Protein AF-A0A7J4I3X7-F1 (afdb_monomer_lite)

Radius of gyration: 29.63 Å; chains: 1; bounding box: 44×23×113 Å

Foldseek 3Di:
DPCVVVVVLVPDDPVRNVVQVVCVVVVVVVVVVVVVVVVVVVVVVVAQAAPQPRDGADPPDPAKDKDWDDDPVDIDIGIHRHPVSVVVVVVVVVVVVVVVVVVVVVVVVVPDDDDPDDDDDDDD

pLDDT: mean 78.23, std 17.46, range [36.72, 96.69]

Sequence (124 aa):
MKKRFRDLIEYLEYDELIKVRMDLEKGGVQVARLIDSKIEQEIRKYNILCATCSQKLDLYSFNHFTLFFGPQDIQRRASFCALDCLEYFLKNLKELQQETNQQETSQQERGDVCTTTKPSQENL

Secondary structure (DSSP, 8-state):
---HHHHHHHTS-HHHHHHHHHHHHTTSHHHHHHHHHHHHHHHHHT--B-TTT-PBP-TTSTT-EEEEES-GGG-EEEEESSHHHHHHHHHHHHHHHHHHHHHHHHHHTTS-------------

Structure (mmCIF, N/CA/C/O backbone):
data_AF-A0A7J4I3X7-F1
#
_entry.id   AF-A0A7J4I3X7-F1
#
loop_
_atom_site.group_PDB
_atom_site.id
_atom_site.type_symbol
_atom_site.label_atom_id
_atom_site.label_alt_id
_atom_site.label_comp_id
_atom_site.label_asym_id
_atom_site.label_entity_id
_atom_site.label_seq_id
_atom_site.pdbx_PDB_ins_code
_atom_site.Cartn_x
_atom_site.Cartn_y
_atom_site.Cartn_z
_atom_site.occupancy
_atom_site.B_iso_or_equiv
_atom_site.auth_seq_id
_atom_site.auth_comp_id
_atom_site.auth_asym_id
_atom_site.auth_atom_id
_atom_site.pdbx_PDB_model_num
ATOM 1 N N . MET A 1 1 ? 24.572 -4.635 2.290 1.00 46.44 1 MET A N 1
ATOM 2 C CA . MET A 1 1 ? 23.505 -4.850 1.284 1.00 46.44 1 MET A CA 1
ATOM 3 C C . MET A 1 1 ? 23.597 -3.810 0.159 1.00 46.44 1 MET A C 1
ATOM 5 O O . MET A 1 1 ? 22.895 -2.816 0.213 1.00 46.44 1 MET A O 1
ATOM 9 N N . LYS A 1 2 ? 24.479 -3.986 -0.839 1.00 53.31 2 LYS A N 1
ATOM 10 C CA . LYS A 1 2 ? 24.596 -3.062 -1.998 1.00 53.31 2 LYS A CA 1
ATOM 11 C C . LYS A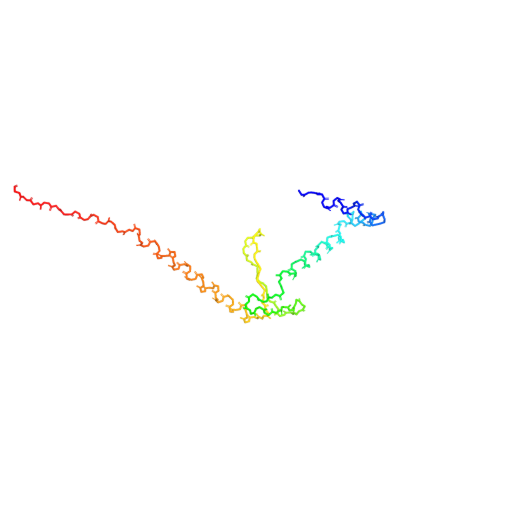 1 2 ? 24.697 -3.764 -3.368 1.00 53.31 2 LYS A C 1
ATOM 13 O O . LYS A 1 2 ? 24.888 -3.097 -4.373 1.00 53.31 2 LYS A O 1
ATOM 18 N N . LYS A 1 3 ? 24.579 -5.097 -3.424 1.00 58.06 3 LYS A N 1
ATOM 19 C CA . LYS A 1 3 ? 24.881 -5.871 -4.645 1.00 58.06 3 LYS A CA 1
ATOM 20 C C . LYS A 1 3 ? 23.712 -5.966 -5.639 1.00 58.06 3 LYS A C 1
ATOM 22 O O . LYS A 1 3 ? 23.926 -5.864 -6.834 1.00 58.06 3 LYS A O 1
ATOM 27 N N . ARG A 1 4 ? 22.466 -5.972 -5.155 1.00 76.12 4 ARG A N 1
ATOM 28 C CA . ARG A 1 4 ? 21.296 -6.348 -5.973 1.00 76.12 4 ARG A CA 1
ATOM 29 C C . ARG A 1 4 ? 20.990 -5.455 -7.179 1.00 76.12 4 ARG A C 1
ATOM 31 O O . ARG A 1 4 ? 20.491 -5.965 -8.169 1.00 76.12 4 ARG A O 1
ATOM 38 N N . PHE A 1 5 ? 21.254 -4.149 -7.109 1.00 81.50 5 PHE A N 1
ATOM 39 C CA . PHE A 1 5 ? 21.002 -3.264 -8.255 1.00 81.50 5 PHE A CA 1
ATOM 40 C C . PHE A 1 5 ? 22.079 -3.412 -9.332 1.00 81.50 5 PHE A C 1
ATOM 42 O O . PHE A 1 5 ? 21.770 -3.429 -10.515 1.00 81.50 5 PHE A O 1
ATOM 49 N N . ARG A 1 6 ? 23.338 -3.572 -8.910 1.00 85.56 6 ARG A N 1
ATOM 50 C CA . ARG A 1 6 ? 24.464 -3.797 -9.818 1.00 85.56 6 ARG A CA 1
ATOM 51 C C . ARG A 1 6 ? 24.292 -5.104 -10.577 1.00 85.56 6 ARG A C 1
ATOM 53 O O . ARG A 1 6 ? 24.417 -5.098 -11.793 1.00 85.56 6 ARG A O 1
ATOM 60 N N . ASP A 1 7 ? 23.916 -6.159 -9.857 1.00 87.88 7 ASP A N 1
ATOM 61 C CA . ASP A 1 7 ? 23.631 -7.464 -10.446 1.00 87.88 7 ASP A CA 1
ATOM 62 C C . ASP A 1 7 ? 22.541 -7.328 -11.528 1.00 87.88 7 ASP A C 1
ATOM 64 O O . ASP A 1 7 ? 22.679 -7.878 -12.606 1.00 87.88 7 ASP A O 1
ATOM 68 N N . LEU A 1 8 ? 21.495 -6.522 -11.297 1.00 85.00 8 LEU A N 1
ATOM 69 C CA . LEU A 1 8 ? 20.399 -6.319 -12.255 1.00 85.00 8 LEU A CA 1
ATOM 70 C C . LEU A 1 8 ? 20.847 -5.609 -13.543 1.00 85.00 8 LEU A C 1
ATOM 72 O O . LEU A 1 8 ? 20.416 -5.997 -14.622 1.00 85.00 8 LEU A O 1
ATOM 76 N N . ILE A 1 9 ? 21.741 -4.621 -13.438 1.00 88.94 9 ILE A N 1
ATOM 77 C CA . ILE A 1 9 ? 22.335 -3.942 -14.602 1.00 88.94 9 ILE A CA 1
ATOM 78 C C . ILE A 1 9 ? 23.219 -4.898 -15.416 1.00 88.94 9 ILE A C 1
ATOM 80 O O . ILE A 1 9 ? 23.265 -4.782 -16.636 1.00 88.94 9 ILE A O 1
ATOM 84 N N . GLU A 1 10 ? 23.891 -5.853 -14.765 1.00 89.62 10 GLU A N 1
ATOM 85 C CA . GLU A 1 10 ? 24.732 -6.856 -15.437 1.00 89.62 10 GLU A CA 1
ATOM 86 C C . GLU A 1 10 ? 23.917 -7.847 -16.296 1.00 89.62 10 GLU A C 1
ATOM 88 O O . GLU A 1 10 ? 24.480 -8.450 -17.206 1.00 89.62 10 GLU A O 1
ATOM 93 N N . TYR A 1 11 ? 22.605 -7.983 -16.058 1.00 90.50 11 TYR A N 1
ATOM 94 C CA . TYR A 1 11 ? 21.712 -8.851 -16.841 1.00 90.50 11 TYR A CA 1
ATOM 95 C C . TYR A 1 11 ? 20.947 -8.138 -17.968 1.00 90.50 11 TYR A C 1
ATOM 97 O O . TYR A 1 11 ? 20.232 -8.811 -18.705 1.00 90.50 11 TYR A O 1
ATOM 105 N N . LEU A 1 12 ? 21.055 -6.811 -18.097 1.00 91.69 12 LEU A N 1
ATOM 106 C CA . LEU A 1 12 ? 20.351 -6.062 -19.145 1.00 91.69 12 LEU A CA 1
ATOM 107 C C . LEU A 1 12 ? 21.067 -6.175 -20.493 1.00 91.69 12 LEU A C 1
ATOM 109 O O . LEU A 1 12 ? 22.298 -6.106 -20.568 1.00 91.69 12 LEU A O 1
ATOM 113 N N . GLU A 1 13 ? 20.293 -6.273 -21.570 1.00 93.75 13 GLU A N 1
ATOM 114 C CA . GLU A 1 13 ? 20.837 -6.232 -22.926 1.00 93.75 13 GLU A CA 1
ATOM 115 C C . GLU A 1 13 ? 21.294 -4.812 -23.309 1.00 93.75 13 GLU A C 1
ATOM 117 O O . GLU A 1 13 ? 20.933 -3.807 -22.690 1.00 93.75 13 GLU A O 1
ATOM 122 N N . TYR A 1 14 ? 22.135 -4.702 -24.342 1.00 90.75 14 TYR A N 1
ATOM 123 C CA . TYR A 1 14 ? 22.742 -3.424 -24.734 1.00 90.75 14 TYR A CA 1
ATOM 124 C C . TYR A 1 14 ? 21.703 -2.340 -25.063 1.00 90.75 14 TYR A C 1
ATOM 126 O O . TYR A 1 14 ? 21.868 -1.182 -24.678 1.00 90.75 14 TYR A O 1
ATOM 134 N N . ASP A 1 15 ? 20.623 -2.691 -25.758 1.00 92.50 15 ASP A N 1
ATOM 135 C CA . ASP A 1 15 ? 19.561 -1.746 -26.103 1.00 92.50 15 ASP A CA 1
ATOM 136 C C . ASP A 1 15 ? 18.762 -1.303 -24.864 1.00 92.50 15 ASP A C 1
ATOM 138 O O . ASP A 1 15 ? 18.383 -0.134 -24.758 1.00 92.50 15 ASP A O 1
ATOM 142 N N . GLU A 1 16 ? 18.550 -2.200 -23.900 1.00 90.56 16 GLU A N 1
ATOM 143 C CA . GLU A 1 16 ? 17.936 -1.893 -22.608 1.00 90.56 16 GLU A CA 1
ATOM 144 C C . GLU A 1 16 ? 18.813 -0.946 -21.786 1.00 90.56 16 GLU A C 1
ATOM 146 O O . GLU A 1 16 ? 18.317 0.048 -21.252 1.00 90.56 16 GLU A O 1
ATOM 151 N N . LEU A 1 17 ? 20.128 -1.178 -21.760 1.00 91.06 17 LEU A N 1
ATOM 152 C CA . LEU A 1 17 ? 21.094 -0.290 -21.110 1.00 91.06 17 LEU A CA 1
ATOM 153 C C . LEU A 1 17 ? 21.066 1.121 -21.711 1.00 91.06 17 LEU A C 1
ATOM 155 O O . LEU A 1 17 ? 21.091 2.109 -20.971 1.00 91.06 17 LEU A O 1
ATOM 159 N N . ILE A 1 18 ? 20.965 1.241 -23.040 1.00 93.75 18 ILE A N 1
ATOM 160 C CA . ILE A 1 18 ? 20.820 2.540 -23.713 1.00 93.75 18 ILE A CA 1
ATOM 161 C C . ILE A 1 18 ? 19.507 3.223 -23.315 1.00 93.75 18 ILE A C 1
ATOM 163 O O . ILE A 1 18 ? 19.521 4.412 -22.989 1.00 93.75 18 ILE A O 1
ATOM 167 N N . LYS A 1 19 ? 18.385 2.493 -23.284 1.00 91.44 19 LYS A N 1
ATOM 168 C CA . LYS A 1 19 ? 17.077 3.035 -22.872 1.00 91.44 19 LYS A CA 1
ATOM 169 C C . LYS A 1 19 ? 17.101 3.536 -21.427 1.00 91.44 19 LYS A C 1
ATOM 171 O O . LYS A 1 19 ? 16.639 4.645 -21.168 1.00 91.44 19 LYS A O 1
ATOM 176 N N . VAL A 1 20 ? 17.675 2.758 -20.507 1.00 90.88 20 VAL A N 1
ATOM 177 C CA . VAL A 1 20 ? 17.816 3.144 -19.095 1.00 90.88 20 VAL A CA 1
ATOM 178 C C . VAL A 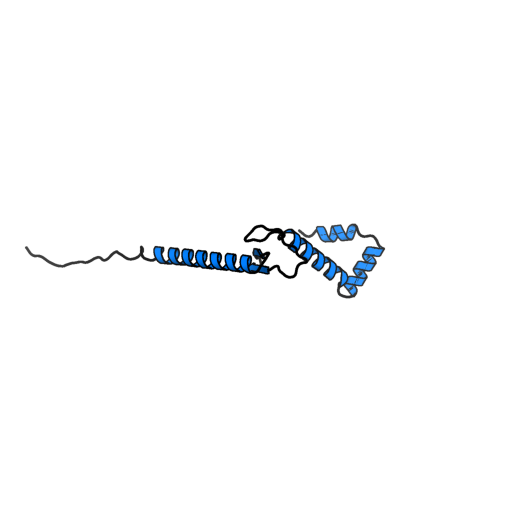1 20 ? 18.704 4.380 -18.962 1.00 90.88 20 VAL A C 1
ATOM 180 O O . VAL A 1 20 ? 18.330 5.319 -18.264 1.00 90.88 20 VAL A O 1
ATOM 183 N N . ARG A 1 21 ? 19.839 4.443 -19.674 1.00 91.62 21 ARG A N 1
ATOM 184 C CA . ARG A 1 21 ? 20.707 5.632 -19.675 1.00 91.62 21 ARG A CA 1
ATOM 185 C C . ARG A 1 21 ? 19.957 6.876 -20.153 1.00 91.62 21 ARG A C 1
ATOM 187 O O . ARG A 1 21 ? 20.006 7.905 -19.487 1.00 91.62 21 ARG A O 1
ATOM 194 N N . MET A 1 22 ? 19.237 6.770 -21.269 1.00 92.69 22 MET A N 1
ATOM 195 C CA . MET A 1 22 ? 18.449 7.876 -21.820 1.00 92.69 22 MET A CA 1
ATOM 196 C C . MET A 1 22 ? 17.324 8.329 -20.883 1.00 92.69 22 MET A C 1
ATOM 198 O O . MET A 1 22 ? 17.015 9.518 -20.843 1.00 92.69 22 MET A O 1
ATOM 202 N N . ASP A 1 23 ? 16.685 7.409 -20.156 1.00 92.38 23 ASP A N 1
ATOM 203 C CA . ASP A 1 23 ? 15.675 7.766 -19.157 1.00 92.38 23 ASP A CA 1
ATOM 204 C C . ASP A 1 23 ? 16.308 8.524 -17.988 1.00 92.38 23 ASP A C 1
ATOM 206 O O . ASP A 1 23 ? 15.825 9.593 -17.623 1.00 92.38 23 ASP A O 1
ATOM 210 N N . LEU A 1 24 ? 17.435 8.036 -17.460 1.00 91.94 24 LEU A N 1
ATOM 211 C CA . LEU A 1 24 ? 18.165 8.688 -16.369 1.00 91.94 24 LEU A CA 1
ATOM 212 C C . LEU A 1 24 ? 18.676 10.086 -16.755 1.00 91.94 24 LEU A C 1
ATOM 214 O O . LEU A 1 24 ? 18.545 11.013 -15.960 1.00 91.94 24 LEU A O 1
ATOM 218 N N . GLU A 1 25 ? 19.177 10.273 -17.981 1.00 91.62 25 GLU A N 1
ATOM 219 C CA . GLU A 1 25 ? 19.568 11.590 -18.518 1.00 91.62 25 GLU A CA 1
ATOM 220 C C . GLU A 1 25 ? 18.386 12.573 -18.586 1.00 91.62 25 GLU A C 1
ATOM 222 O O . GLU A 1 25 ? 18.563 13.780 -18.430 1.00 91.62 25 GLU A O 1
ATOM 227 N N . LYS A 1 26 ? 17.164 12.060 -18.772 1.00 91.38 26 LYS A N 1
ATOM 228 C CA . LYS A 1 26 ? 15.915 12.837 -18.780 1.00 91.38 26 LYS A CA 1
ATOM 229 C C . LYS A 1 26 ? 15.282 12.984 -17.390 1.00 91.38 26 LYS A C 1
ATOM 231 O O . LYS A 1 26 ? 14.146 13.444 -17.290 1.00 91.38 26 LYS A O 1
ATOM 236 N N . GLY A 1 27 ? 15.991 12.604 -16.326 1.00 89.12 27 GLY A N 1
ATOM 237 C CA . GLY A 1 27 ? 15.517 12.697 -14.942 1.00 89.12 27 GLY A CA 1
ATOM 238 C C . GLY A 1 27 ? 14.887 11.417 -14.384 1.00 89.12 27 GLY A C 1
ATOM 239 O O . GLY A 1 27 ? 14.294 11.460 -13.311 1.00 89.12 27 GLY A O 1
ATOM 240 N N . GLY A 1 28 ? 15.008 10.283 -15.078 1.00 89.94 28 GLY A N 1
ATOM 241 C CA . GLY A 1 28 ? 14.632 8.956 -14.576 1.00 89.94 28 GLY A CA 1
ATOM 242 C C . GLY A 1 28 ? 13.127 8.717 -14.463 1.00 89.94 28 GLY A C 1
ATOM 243 O O . GLY A 1 28 ? 12.690 7.983 -13.580 1.00 89.94 28 GLY A O 1
ATOM 244 N N . VAL A 1 29 ? 12.317 9.366 -15.303 1.00 90.94 29 VAL A N 1
ATOM 245 C CA . VAL A 1 29 ? 10.850 9.375 -15.169 1.00 90.94 29 VAL A CA 1
ATOM 246 C C . VAL A 1 29 ? 10.252 7.975 -15.309 1.00 90.94 29 VAL A C 1
ATOM 248 O O . VAL A 1 29 ? 9.333 7.627 -14.564 1.00 90.94 29 VAL A O 1
ATOM 251 N N . GLN A 1 30 ? 10.731 7.161 -16.252 1.00 87.69 30 GLN A N 1
ATOM 252 C CA . GLN A 1 30 ? 10.191 5.814 -16.436 1.00 87.69 30 GLN A CA 1
ATOM 253 C C . GLN A 1 30 ? 10.628 4.871 -15.321 1.00 87.69 30 GLN A C 1
ATOM 255 O O . GLN A 1 30 ? 9.801 4.119 -14.803 1.00 87.69 30 GLN A O 1
ATOM 260 N N . VAL A 1 31 ? 11.895 4.942 -14.908 1.00 87.94 31 VAL A N 1
ATOM 261 C CA . VAL A 1 31 ? 12.406 4.155 -13.779 1.00 87.94 31 VAL A CA 1
ATOM 262 C C . VAL A 1 31 ? 11.674 4.522 -12.487 1.00 87.94 31 VAL A C 1
ATOM 264 O O . VAL A 1 31 ? 11.250 3.624 -11.763 1.00 87.94 31 VAL A O 1
ATOM 267 N N . ALA A 1 32 ? 11.444 5.812 -12.226 1.00 87.12 32 ALA A N 1
ATOM 268 C CA . ALA A 1 32 ? 10.669 6.272 -11.075 1.00 87.12 32 ALA A CA 1
ATOM 269 C C . ALA A 1 32 ? 9.245 5.698 -11.092 1.00 87.12 32 ALA A C 1
ATOM 271 O O . ALA A 1 32 ? 8.837 5.052 -10.132 1.00 87.12 32 ALA A O 1
ATOM 272 N N . ARG A 1 33 ? 8.534 5.798 -12.224 1.00 90.19 33 ARG A N 1
ATOM 273 C CA . ARG A 1 33 ? 7.190 5.209 -12.374 1.00 90.19 33 ARG A CA 1
ATOM 274 C C . ARG A 1 33 ? 7.164 3.700 -12.138 1.00 90.19 33 ARG A C 1
ATOM 276 O O . ARG A 1 33 ? 6.211 3.196 -11.545 1.00 90.19 33 ARG A O 1
ATOM 283 N N . LEU A 1 34 ? 8.175 2.971 -12.614 1.00 87.56 34 LEU A N 1
ATOM 284 C CA . LEU A 1 34 ? 8.295 1.527 -12.394 1.00 87.56 34 LEU A CA 1
ATOM 285 C C . LEU A 1 34 ? 8.503 1.201 -10.912 1.00 87.56 34 LEU A C 1
ATOM 287 O O . LEU A 1 34 ? 7.872 0.277 -10.395 1.00 87.56 34 LEU A O 1
ATOM 291 N N . ILE A 1 35 ? 9.355 1.966 -10.229 1.00 87.81 35 ILE A N 1
ATOM 292 C CA . ILE A 1 35 ? 9.598 1.826 -8.792 1.00 87.81 35 ILE A CA 1
ATOM 293 C C . ILE A 1 35 ? 8.320 2.134 -8.008 1.00 87.81 35 ILE A C 1
ATOM 295 O O . ILE A 1 35 ? 7.907 1.302 -7.202 1.00 87.81 35 ILE A O 1
ATOM 299 N N . ASP A 1 36 ? 7.656 3.255 -8.288 1.00 86.38 36 ASP A N 1
ATOM 300 C CA . ASP A 1 36 ? 6.414 3.659 -7.622 1.00 86.38 36 ASP A CA 1
ATOM 301 C C . ASP A 1 36 ? 5.318 2.607 -7.813 1.00 86.38 36 ASP A C 1
ATOM 303 O O . ASP A 1 36 ? 4.703 2.150 -6.849 1.00 86.38 36 ASP A O 1
ATOM 307 N N . SER A 1 37 ? 5.150 2.116 -9.044 1.00 84.56 37 SER A N 1
ATOM 308 C CA . SER A 1 37 ? 4.204 1.037 -9.351 1.00 84.56 37 SER A CA 1
ATOM 309 C C . SER A 1 37 ? 4.521 -0.236 -8.564 1.00 84.56 37 SER A C 1
ATOM 311 O O . SER A 1 37 ? 3.615 -0.925 -8.090 1.00 84.56 37 SER A O 1
ATOM 313 N N . LYS A 1 38 ? 5.806 -0.572 -8.403 1.00 83.50 38 LYS A N 1
ATOM 314 C CA . LYS A 1 38 ? 6.222 -1.747 -7.637 1.00 83.50 38 LYS A CA 1
ATOM 315 C C . LYS A 1 38 ? 5.982 -1.562 -6.140 1.00 83.50 38 LYS A C 1
ATOM 317 O O . LYS A 1 38 ? 5.500 -2.493 -5.498 1.00 83.50 38 LYS A O 1
ATOM 322 N N . ILE A 1 39 ? 6.273 -0.380 -5.599 1.00 80.62 39 ILE A N 1
ATOM 323 C CA . ILE A 1 39 ? 5.980 -0.014 -4.209 1.00 80.62 39 ILE A CA 1
ATOM 324 C C . ILE A 1 39 ? 4.479 -0.140 -3.953 1.00 80.62 39 ILE A C 1
ATOM 326 O O . ILE A 1 39 ? 4.079 -0.824 -3.013 1.00 80.62 39 ILE A O 1
ATOM 330 N N . GLU A 1 40 ? 3.641 0.420 -4.826 1.00 79.25 40 GLU A N 1
ATOM 331 C CA . GLU A 1 40 ? 2.191 0.264 -4.733 1.00 79.25 40 GLU A CA 1
ATOM 332 C C . GLU A 1 40 ? 1.763 -1.205 -4.768 1.00 79.25 40 GLU A C 1
ATOM 334 O O . GLU A 1 40 ? 0.932 -1.620 -3.964 1.00 79.25 40 GLU A O 1
ATOM 339 N N . GLN A 1 41 ? 2.325 -2.020 -5.664 1.00 77.12 41 GLN A N 1
ATOM 340 C CA . GLN A 1 41 ? 2.021 -3.451 -5.718 1.00 77.12 41 GLN A CA 1
ATOM 341 C C . GLN A 1 41 ? 2.373 -4.171 -4.415 1.00 77.12 41 GLN A C 1
ATOM 343 O O . GLN A 1 41 ? 1.571 -4.968 -3.927 1.00 77.12 41 GLN A O 1
ATOM 348 N N . GLU A 1 42 ? 3.546 -3.909 -3.839 1.00 70.50 42 GLU A N 1
ATOM 349 C CA . GLU A 1 42 ? 3.933 -4.513 -2.563 1.00 70.50 42 GLU A CA 1
ATOM 350 C C . GLU A 1 42 ? 3.022 -4.024 -1.426 1.00 70.50 42 GLU A C 1
ATOM 352 O O . GLU A 1 42 ? 2.512 -4.839 -0.661 1.00 70.50 42 GLU A O 1
ATOM 357 N N . ILE A 1 43 ? 2.690 -2.730 -1.378 1.00 67.31 43 ILE A N 1
ATOM 358 C CA . ILE A 1 43 ? 1.715 -2.162 -0.430 1.00 67.31 43 ILE A CA 1
ATOM 359 C C . ILE A 1 43 ? 0.342 -2.848 -0.553 1.00 67.31 43 ILE A C 1
ATOM 361 O O . ILE A 1 43 ? -0.337 -3.072 0.456 1.00 67.31 43 ILE A O 1
ATOM 365 N N . ARG A 1 44 ? -0.085 -3.198 -1.773 1.00 65.06 44 ARG A N 1
ATOM 366 C CA . ARG A 1 44 ? -1.357 -3.890 -2.043 1.00 65.06 44 ARG A CA 1
ATOM 367 C C . ARG A 1 44 ? -1.349 -5.351 -1.584 1.00 65.06 44 ARG A C 1
ATOM 369 O O . ARG A 1 44 ? -2.388 -5.834 -1.142 1.00 65.06 44 ARG A O 1
ATOM 376 N N . LYS A 1 45 ? -0.208 -6.054 -1.628 1.00 65.31 45 LYS A N 1
ATOM 377 C CA . LYS A 1 45 ? -0.122 -7.469 -1.206 1.00 65.31 45 LYS A CA 1
ATOM 378 C C . LYS A 1 45 ? -0.450 -7.685 0.270 1.00 65.31 45 LYS A C 1
ATOM 380 O O . LYS A 1 45 ? -1.014 -8.718 0.613 1.00 65.31 45 LYS A O 1
ATOM 385 N N . TYR A 1 46 ? -0.115 -6.729 1.134 1.00 60.38 46 TYR A N 1
ATOM 386 C CA . TYR A 1 46 ? -0.245 -6.900 2.584 1.00 60.38 46 TYR A CA 1
ATOM 387 C C . TYR A 1 46 ? -1.630 -6.558 3.155 1.00 60.38 46 TYR A C 1
ATOM 389 O O . TYR A 1 46 ? -1.839 -6.768 4.343 1.00 60.38 46 TYR A O 1
ATOM 397 N N . ASN A 1 47 ? -2.584 -6.046 2.365 1.00 62.91 47 ASN A N 1
ATOM 398 C CA . ASN A 1 47 ? -3.865 -5.559 2.904 1.00 62.91 47 ASN A CA 1
ATOM 399 C C . ASN A 1 47 ? -5.052 -5.851 1.990 1.00 62.91 47 ASN A C 1
ATOM 401 O O . ASN A 1 47 ? -5.665 -4.954 1.417 1.00 62.91 47 ASN A O 1
ATOM 405 N N . ILE A 1 48 ? -5.381 -7.134 1.879 1.00 78.69 48 ILE A N 1
ATOM 406 C CA . ILE A 1 48 ? -6.557 -7.598 1.137 1.00 78.69 48 ILE A CA 1
ATOM 407 C C . ILE A 1 48 ? -7.729 -7.883 2.080 1.00 78.69 48 ILE A C 1
ATOM 409 O O . ILE A 1 48 ? -8.776 -8.297 1.609 1.00 78.69 48 ILE A O 1
ATOM 413 N N . LEU A 1 49 ? -7.582 -7.703 3.395 1.00 87.62 49 LEU A N 1
ATOM 414 C CA . LEU A 1 49 ? -8.605 -8.056 4.380 1.00 87.62 49 LEU A CA 1
ATOM 415 C C . LEU A 1 49 ? -8.983 -6.846 5.233 1.00 87.62 49 LEU A C 1
ATOM 417 O O . LEU A 1 49 ? -8.131 -6.037 5.597 1.00 87.62 49 LEU A O 1
ATOM 421 N N . CYS A 1 50 ? -10.266 -6.749 5.565 1.00 90.75 50 CYS A N 1
ATOM 422 C CA . CYS A 1 50 ? -10.782 -5.786 6.523 1.00 90.75 50 CYS A CA 1
ATOM 423 C C . CYS A 1 50 ? -10.234 -6.097 7.924 1.00 90.75 50 CYS A C 1
ATOM 425 O O . CYS A 1 50 ? -10.364 -7.223 8.403 1.00 90.75 50 CYS A O 1
ATOM 427 N N . ALA A 1 51 ? -9.677 -5.100 8.608 1.00 91.88 51 ALA A N 1
ATOM 428 C CA . ALA A 1 51 ? -9.153 -5.237 9.965 1.00 91.88 51 ALA A CA 1
ATOM 429 C C . ALA A 1 51 ? -10.245 -5.551 11.004 1.00 91.88 51 ALA A C 1
ATOM 431 O O . ALA A 1 51 ? -9.937 -6.082 12.066 1.00 91.88 51 ALA A O 1
ATOM 432 N N . THR A 1 52 ? -11.509 -5.247 10.690 1.00 94.38 52 THR A N 1
ATOM 433 C CA . THR A 1 52 ? -12.651 -5.454 11.591 1.00 94.38 52 THR A CA 1
ATOM 434 C C . THR A 1 52 ? -13.362 -6.782 11.340 1.00 94.38 52 THR A C 1
ATOM 436 O O . THR A 1 52 ? -13.522 -7.577 12.257 1.00 94.38 52 THR A O 1
ATOM 439 N N . CYS A 1 53 ? -13.803 -7.034 10.104 1.00 93.62 53 CYS A N 1
ATOM 440 C CA . CYS A 1 53 ? -14.644 -8.193 9.772 1.00 93.62 53 CYS A CA 1
ATOM 441 C C . CYS A 1 53 ? -13.924 -9.266 8.942 1.00 93.62 53 CYS A C 1
ATOM 443 O O . CYS A 1 53 ? -14.548 -10.237 8.521 1.00 93.62 53 CYS A O 1
ATOM 445 N N . SER A 1 54 ? -12.635 -9.071 8.639 1.00 90.81 54 SER A N 1
ATOM 446 C CA . SER A 1 54 ? -11.820 -9.973 7.808 1.00 90.81 54 SER A CA 1
ATOM 447 C C . SER A 1 54 ? -12.345 -10.212 6.387 1.00 90.81 54 SER A C 1
ATOM 449 O O . SER A 1 54 ? -11.825 -11.067 5.674 1.00 90.81 54 SER A O 1
ATOM 451 N N . GLN A 1 55 ? -13.333 -9.440 5.928 1.00 90.25 55 GLN A N 1
ATOM 452 C CA . GLN A 1 55 ? -13.815 -9.511 4.555 1.00 90.25 55 GLN A CA 1
ATOM 453 C C . GLN A 1 55 ? -12.724 -9.089 3.572 1.00 90.25 55 GLN A C 1
ATOM 455 O O . GLN A 1 55 ? -11.973 -8.144 3.824 1.00 90.25 55 GLN A O 1
ATOM 460 N N . LYS A 1 56 ? -12.671 -9.765 2.421 1.00 88.31 56 LYS A N 1
ATOM 461 C CA . LYS A 1 56 ? -11.753 -9.405 1.347 1.00 88.31 56 LYS A CA 1
ATOM 462 C C . LYS A 1 56 ? -12.110 -8.034 0.766 1.00 88.31 56 LYS A C 1
ATOM 464 O O . LYS A 1 56 ? -13.252 -7.808 0.376 1.00 88.31 56 LYS A O 1
ATOM 469 N N . LEU A 1 57 ? -11.134 -7.137 0.709 1.00 86.62 57 LEU A N 1
ATOM 470 C CA . LEU A 1 57 ? -11.277 -5.797 0.156 1.00 86.62 57 LEU A CA 1
ATOM 471 C C . LEU A 1 57 ? -11.103 -5.837 -1.358 1.00 86.62 57 LEU A C 1
ATOM 473 O O . LEU A 1 57 ? -10.119 -6.385 -1.864 1.00 86.62 57 LEU A O 1
ATOM 477 N N . ASP A 1 58 ? -12.041 -5.218 -2.069 1.00 78.50 58 ASP A N 1
ATOM 478 C CA . ASP A 1 58 ? -11.846 -4.871 -3.469 1.00 78.50 58 ASP A CA 1
ATOM 479 C C . ASP A 1 58 ? -11.140 -3.516 -3.554 1.00 78.50 58 ASP A C 1
ATOM 481 O O . ASP A 1 58 ? -11.738 -2.459 -3.327 1.00 78.50 58 ASP A O 1
ATOM 485 N N . LEU A 1 59 ? -9.848 -3.572 -3.879 1.00 69.25 59 LEU A N 1
ATOM 486 C CA . LEU A 1 59 ? -8.964 -2.412 -3.996 1.00 69.25 59 LEU A CA 1
ATOM 487 C C . LEU A 1 59 ? -9.341 -1.483 -5.165 1.00 69.25 59 LEU A C 1
ATOM 489 O O . LEU A 1 59 ? -8.822 -0.372 -5.230 1.00 69.25 59 LEU A O 1
ATOM 493 N N . TYR A 1 60 ? -10.216 -1.920 -6.077 1.00 69.31 60 TYR A N 1
ATOM 494 C CA . TYR A 1 60 ? -10.720 -1.106 -7.188 1.00 69.31 60 TYR A CA 1
ATOM 495 C C . TYR A 1 60 ? -12.055 -0.423 -6.871 1.00 69.31 60 TYR A C 1
ATOM 497 O O . TYR A 1 60 ? -12.507 0.428 -7.636 1.00 69.31 60 TYR A O 1
ATOM 505 N N . SER A 1 61 ? -12.681 -0.764 -5.741 1.00 68.19 61 SER A N 1
ATOM 506 C CA . SER A 1 61 ? -13.909 -0.113 -5.290 1.00 68.19 61 SER A CA 1
ATOM 507 C C . SER A 1 61 ? -13.597 1.167 -4.507 1.00 68.19 61 SER A C 1
ATOM 509 O O . SER A 1 61 ? -12.671 1.205 -3.698 1.00 68.19 61 SER A O 1
ATOM 511 N N . PHE A 1 62 ? -14.398 2.216 -4.700 1.00 67.12 62 PHE A N 1
ATOM 512 C CA . PHE A 1 62 ? -14.241 3.506 -4.010 1.00 67.12 62 PHE A CA 1
ATOM 513 C C . PHE A 1 62 ? -14.600 3.474 -2.512 1.00 67.12 62 PHE A C 1
ATOM 515 O O . PHE A 1 62 ? -14.374 4.455 -1.811 1.00 67.12 62 PHE A O 1
ATOM 522 N N . ASN A 1 63 ? -15.141 2.364 -2.006 1.00 70.94 63 ASN A N 1
ATOM 523 C CA . ASN A 1 63 ? -15.769 2.298 -0.684 1.00 70.94 63 ASN A CA 1
ATOM 524 C C . ASN A 1 63 ? -14.894 1.621 0.383 1.00 70.94 63 ASN A C 1
ATOM 526 O O . ASN A 1 63 ? -15.424 1.005 1.301 1.00 70.94 63 ASN A O 1
ATOM 530 N N . HIS A 1 64 ? -13.566 1.712 0.283 1.00 84.00 64 HIS A N 1
ATOM 531 C CA . HIS A 1 64 ? -12.664 1.191 1.310 1.00 84.00 64 HIS A CA 1
ATOM 532 C C . HIS A 1 64 ? -11.913 2.321 2.022 1.00 84.00 64 HIS A C 1
ATOM 534 O O . HIS A 1 64 ? -11.495 3.300 1.410 1.00 84.00 64 HIS A O 1
ATOM 540 N N . PHE A 1 65 ? -11.707 2.165 3.328 1.00 88.56 65 PHE A N 1
ATOM 541 C CA . PHE A 1 65 ? -11.003 3.138 4.165 1.00 88.56 65 PHE A CA 1
ATOM 542 C C . PHE A 1 65 ? -9.682 2.548 4.641 1.00 88.56 65 PHE A C 1
ATOM 544 O O . PHE A 1 65 ? -9.580 1.342 4.857 1.00 88.56 65 PHE A O 1
ATOM 551 N N . THR A 1 66 ? -8.652 3.373 4.813 1.00 89.31 66 THR A N 1
ATOM 552 C CA . THR A 1 66 ? -7.363 2.924 5.351 1.00 89.31 66 THR A CA 1
ATOM 553 C C . THR A 1 66 ? -6.840 3.924 6.369 1.00 89.31 66 THR A C 1
ATOM 555 O O . THR A 1 66 ? -6.788 5.119 6.097 1.00 89.31 66 THR A O 1
ATOM 558 N N . LEU A 1 67 ? -6.423 3.416 7.527 1.00 90.62 67 LEU A N 1
ATOM 559 C CA . LEU A 1 67 ? -5.717 4.166 8.557 1.00 90.62 67 LEU A CA 1
ATOM 560 C C . LEU A 1 67 ? -4.245 3.761 8.578 1.00 90.62 67 LEU A C 1
ATOM 562 O O . LEU A 1 67 ? -3.917 2.573 8.534 1.00 90.62 67 LEU A O 1
ATOM 566 N N . PHE A 1 68 ? -3.377 4.760 8.707 1.00 88.75 68 PHE A N 1
ATOM 567 C CA . PHE A 1 68 ? -1.952 4.597 8.965 1.00 88.75 68 PHE A CA 1
ATOM 568 C C . PHE A 1 68 ? -1.640 5.171 10.346 1.00 88.75 68 PHE A C 1
ATOM 570 O O . PHE A 1 68 ? -2.056 6.287 10.652 1.00 88.75 68 PHE A O 1
ATOM 577 N N . PHE A 1 69 ? -0.937 4.420 11.190 1.00 88.12 69 PHE A N 1
ATOM 578 C CA . PHE A 1 69 ? -0.649 4.826 12.567 1.00 88.12 69 PHE A CA 1
ATOM 579 C C . PHE A 1 69 ? 0.727 4.346 13.025 1.00 88.12 69 PHE A C 1
ATOM 581 O O . PHE A 1 69 ? 1.217 3.307 12.590 1.00 88.12 69 PHE A O 1
ATOM 588 N N . GLY A 1 70 ? 1.342 5.110 13.926 1.00 86.75 70 GLY A N 1
ATOM 589 C CA . GLY A 1 70 ? 2.720 4.908 14.372 1.00 86.75 70 GLY A CA 1
ATOM 590 C C . GLY A 1 70 ? 3.734 5.775 13.608 1.00 86.75 70 GLY A C 1
ATOM 591 O O . GLY A 1 70 ? 3.392 6.372 12.584 1.00 86.75 70 GLY A O 1
ATOM 592 N N . PRO A 1 71 ? 4.969 5.889 14.125 1.00 88.25 71 PRO A N 1
ATOM 593 C CA . PRO A 1 71 ? 6.026 6.674 13.497 1.00 88.25 71 PRO A CA 1
ATOM 594 C C . PRO A 1 71 ? 6.477 6.062 12.166 1.00 88.25 71 PRO A C 1
ATOM 596 O O . PRO A 1 71 ? 6.239 4.886 11.900 1.00 88.25 71 PRO A O 1
ATOM 599 N N . GLN A 1 72 ? 7.137 6.875 11.339 1.00 79.69 72 GLN A N 1
ATOM 600 C CA . GLN A 1 72 ? 7.448 6.566 9.938 1.00 79.69 72 GLN A CA 1
ATOM 601 C C . GLN A 1 72 ? 8.185 5.225 9.751 1.00 79.69 72 GLN A C 1
ATOM 603 O O . GLN A 1 72 ? 7.909 4.510 8.792 1.00 79.69 72 GLN A O 1
ATOM 608 N N . ASP A 1 73 ? 9.038 4.845 10.706 1.00 77.94 73 ASP A N 1
ATOM 609 C CA . ASP A 1 73 ? 9.836 3.613 10.654 1.00 77.94 73 ASP A CA 1
ATOM 610 C C . ASP A 1 73 ? 9.078 2.342 11.084 1.00 77.94 73 ASP A C 1
ATOM 612 O O . ASP A 1 73 ? 9.489 1.231 10.752 1.00 77.94 73 ASP A O 1
ATOM 616 N N . ILE A 1 74 ? 7.970 2.475 11.823 1.00 83.31 74 ILE A N 1
ATOM 617 C CA . ILE A 1 74 ? 7.148 1.352 12.323 1.00 83.31 74 ILE A CA 1
ATOM 618 C C . ILE A 1 74 ? 5.660 1.586 12.055 1.00 83.31 74 ILE A C 1
ATOM 620 O O . ILE A 1 74 ? 4.789 1.228 12.856 1.00 83.31 74 ILE A O 1
ATOM 624 N N . GLN A 1 75 ? 5.368 2.209 10.918 1.00 83.50 75 GLN A N 1
ATOM 625 C CA . GLN A 1 75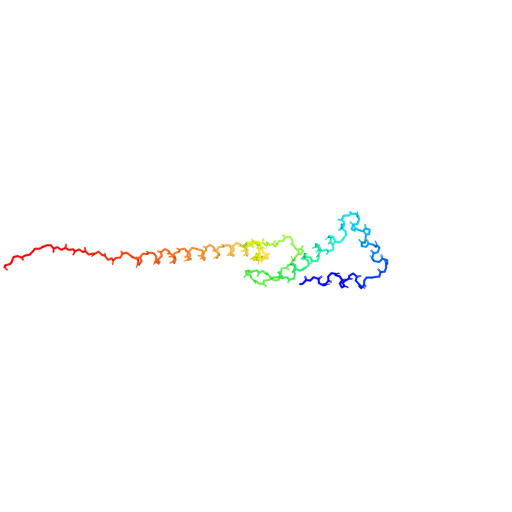 ? 4.012 2.535 10.527 1.00 83.50 75 GLN A CA 1
ATOM 626 C C . GLN A 1 75 ? 3.196 1.252 10.340 1.00 83.50 75 GLN A C 1
ATOM 628 O O . GLN A 1 75 ? 3.520 0.373 9.540 1.00 83.50 75 GLN A O 1
ATOM 633 N N . ARG A 1 76 ? 2.105 1.151 11.092 1.00 85.31 76 ARG A N 1
ATOM 634 C CA . ARG A 1 76 ? 1.095 0.108 10.956 1.00 85.31 76 ARG A CA 1
ATOM 635 C C . ARG A 1 76 ? -0.042 0.615 10.084 1.00 85.31 76 ARG A C 1
ATOM 637 O O . ARG A 1 76 ? -0.333 1.811 10.034 1.00 85.31 76 ARG A O 1
ATOM 644 N N . ARG A 1 77 ? -0.693 -0.321 9.404 1.00 87.00 77 ARG A N 1
ATOM 645 C CA . ARG A 1 77 ? -1.812 -0.058 8.505 1.00 87.00 77 ARG A CA 1
ATOM 646 C C . ARG A 1 77 ? -2.998 -0.936 8.885 1.00 87.00 77 ARG A C 1
ATOM 648 O O . ARG A 1 77 ? -2.815 -2.117 9.160 1.00 87.00 77 ARG A O 1
ATOM 655 N N . ALA A 1 78 ? -4.196 -0.362 8.853 1.00 90.38 78 ALA A N 1
ATOM 656 C CA . ALA A 1 78 ? -5.460 -1.086 8.949 1.00 90.38 78 ALA A CA 1
ATOM 657 C C . ALA A 1 78 ? -6.399 -0.620 7.832 1.00 90.38 78 ALA A C 1
ATOM 659 O O . ALA A 1 78 ? -6.565 0.584 7.632 1.00 90.38 78 ALA A O 1
ATOM 660 N N . SER A 1 79 ? -6.999 -1.558 7.100 1.00 91.12 79 SER A N 1
ATOM 661 C CA . SER A 1 79 ? -7.939 -1.264 6.013 1.00 91.12 79 SER A CA 1
ATOM 662 C C . SER A 1 79 ? -9.337 -1.802 6.333 1.00 91.12 79 SER A C 1
ATOM 664 O O . SER A 1 79 ? -9.467 -2.806 7.027 1.00 91.12 79 SER A O 1
ATOM 666 N N . PHE A 1 80 ? -10.385 -1.139 5.841 1.00 92.44 80 PHE A N 1
ATOM 667 C CA . PHE A 1 80 ? -11.785 -1.397 6.197 1.00 92.44 80 PHE A CA 1
ATOM 668 C C . PHE A 1 80 ? -12.669 -1.444 4.952 1.00 92.44 80 PHE A C 1
ATOM 670 O O . PHE A 1 80 ? -12.495 -0.634 4.043 1.00 92.44 80 PHE A O 1
ATOM 677 N N . CYS A 1 81 ? -13.621 -2.379 4.919 1.00 91.56 81 CYS A N 1
ATOM 678 C CA . CYS A 1 81 ? -14.512 -2.580 3.769 1.00 91.56 81 CYS A CA 1
ATOM 679 C C . CYS A 1 81 ? -15.666 -1.576 3.684 1.00 91.56 81 CYS A C 1
ATOM 681 O O . CYS A 1 81 ? -16.291 -1.479 2.636 1.00 91.56 81 CYS A O 1
ATOM 683 N N . ALA A 1 82 ? -15.975 -0.886 4.782 1.00 92.06 82 ALA A N 1
ATOM 684 C CA . ALA A 1 82 ? -17.092 0.041 4.892 1.00 92.06 82 ALA A CA 1
ATOM 685 C C . ALA A 1 82 ? -16.857 1.026 6.045 1.00 92.06 82 ALA A C 1
ATOM 687 O O . ALA A 1 82 ? -16.005 0.786 6.911 1.00 92.06 82 ALA A O 1
ATOM 688 N N . LEU A 1 83 ? -17.646 2.104 6.068 1.00 93.06 83 LEU A N 1
ATOM 689 C CA . LEU A 1 83 ? -17.592 3.126 7.114 1.00 93.06 83 LEU A CA 1
ATOM 690 C C . LEU A 1 83 ? -17.923 2.533 8.490 1.00 93.06 83 LEU A C 1
ATOM 692 O O . LEU A 1 83 ? -17.188 2.771 9.440 1.00 93.06 83 LEU A O 1
ATOM 696 N N . ASP A 1 84 ? -18.937 1.674 8.571 1.00 94.94 84 ASP A N 1
ATOM 697 C CA . ASP A 1 84 ? -19.364 1.031 9.819 1.00 94.94 84 ASP A CA 1
ATOM 698 C C . ASP A 1 84 ? -18.239 0.190 10.449 1.00 94.94 84 ASP A C 1
ATOM 700 O O . ASP A 1 84 ? -18.031 0.199 11.661 1.00 94.94 84 ASP A O 1
ATOM 704 N N . CYS A 1 85 ? -17.452 -0.511 9.619 1.00 94.81 85 CYS A N 1
ATOM 705 C CA . CYS A 1 85 ? -16.296 -1.282 10.085 1.00 94.81 85 CYS A CA 1
ATOM 706 C C . CYS A 1 85 ? -15.188 -0.386 10.646 1.00 94.81 85 CYS A C 1
ATOM 708 O O . CYS A 1 85 ? -14.518 -0.781 11.603 1.00 94.81 85 CYS A O 1
ATOM 710 N N . LEU A 1 86 ? -14.987 0.791 10.048 1.00 94.75 86 LEU A N 1
ATOM 711 C CA . LEU A 1 86 ? -14.061 1.802 10.550 1.00 94.75 86 LEU A CA 1
ATOM 712 C C . LEU A 1 86 ? -14.577 2.410 11.863 1.00 94.75 86 LEU A C 1
ATOM 714 O O . LEU A 1 86 ? -13.809 2.532 12.815 1.00 94.75 86 LEU A O 1
ATOM 718 N N . GLU A 1 87 ? -15.861 2.760 11.944 1.00 95.94 87 GLU A N 1
ATOM 719 C CA . GLU A 1 87 ? -16.470 3.333 13.148 1.00 95.94 87 GLU A CA 1
ATOM 720 C C . GLU A 1 87 ? -16.387 2.367 14.334 1.00 95.94 87 GLU A C 1
ATOM 722 O O . GLU A 1 87 ? -15.918 2.749 15.408 1.00 95.94 87 GLU A O 1
ATOM 727 N N . TYR A 1 88 ? -16.749 1.100 14.120 1.00 96.69 88 TYR A N 1
ATOM 728 C CA . TYR A 1 88 ? -16.626 0.049 15.129 1.00 96.69 88 TYR A CA 1
ATOM 729 C C . TYR A 1 88 ? -15.185 -0.081 15.639 1.00 96.69 88 TYR A C 1
ATOM 731 O O . TYR A 1 88 ? -14.939 -0.114 16.844 1.00 96.69 88 TYR A O 1
ATOM 739 N N . PHE A 1 89 ? -14.213 -0.089 14.725 1.00 95.19 89 PHE A N 1
ATOM 740 C CA . PHE A 1 89 ? -12.799 -0.154 15.082 1.00 95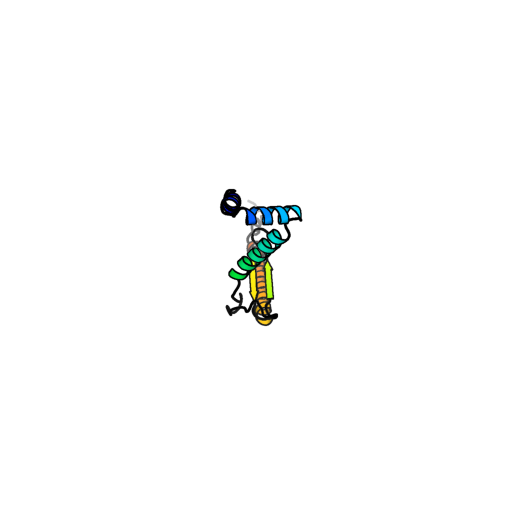.19 89 PHE A CA 1
ATOM 741 C C . PHE A 1 89 ? -12.350 1.051 15.920 1.00 95.19 89 PHE A C 1
ATOM 743 O O . PHE A 1 89 ? -11.677 0.882 16.937 1.00 95.19 89 PHE A O 1
ATOM 750 N N . LEU A 1 90 ? -12.745 2.268 15.529 1.00 95.12 90 LEU A N 1
ATOM 751 C CA . LEU A 1 90 ? -12.417 3.494 16.259 1.00 95.12 90 LEU A CA 1
ATOM 752 C C . LEU A 1 90 ? -13.069 3.541 17.644 1.00 95.12 90 LEU A C 1
ATOM 754 O O . LEU A 1 90 ? -12.456 4.049 18.583 1.00 95.12 90 LEU A O 1
ATOM 758 N N . LYS A 1 91 ? -14.291 3.021 17.786 1.00 96.06 91 LYS A N 1
ATOM 759 C CA . LYS A 1 91 ? -14.970 2.918 19.079 1.00 96.06 91 LYS A CA 1
ATOM 760 C C . LYS A 1 91 ? -14.199 1.999 20.029 1.00 96.06 91 LYS A C 1
ATOM 762 O O . LYS A 1 91 ? -13.837 2.438 21.117 1.00 96.06 91 LYS A O 1
ATOM 767 N N . ASN A 1 92 ? -13.845 0.798 19.576 1.00 93.38 92 ASN A N 1
ATOM 768 C CA . ASN A 1 92 ? -13.083 -0.157 20.387 1.00 93.38 92 ASN A CA 1
ATOM 769 C C . ASN A 1 92 ? -11.693 0.381 20.760 1.00 93.38 92 ASN A C 1
ATOM 771 O O . ASN A 1 92 ? -11.216 0.168 21.871 1.00 93.38 92 ASN A O 1
ATOM 775 N N . LEU A 1 93 ? -11.041 1.118 19.854 1.00 91.50 93 LEU A N 1
ATOM 776 C CA . LEU A 1 93 ? -9.770 1.786 20.152 1.00 91.50 93 LEU A CA 1
ATOM 777 C C . LEU A 1 93 ? -9.892 2.807 21.289 1.00 91.50 93 LEU A C 1
ATOM 779 O O . LEU A 1 93 ? -9.003 2.881 22.136 1.00 91.50 93 LEU A O 1
ATOM 783 N N . LYS A 1 94 ? -10.972 3.597 21.312 1.00 93.38 94 LYS A N 1
ATOM 784 C CA . LYS A 1 94 ? -11.218 4.577 22.381 1.00 93.38 94 LYS A CA 1
ATOM 785 C C . LYS A 1 94 ? -11.454 3.893 23.723 1.00 93.38 94 LYS A C 1
ATOM 787 O O . LYS A 1 94 ? -10.926 4.358 24.727 1.00 93.38 94 LYS A O 1
ATOM 792 N N . GLU A 1 95 ? -12.212 2.801 23.732 1.00 93.69 95 GLU A N 1
ATOM 793 C CA . GLU A 1 95 ? -12.476 2.011 24.941 1.00 93.69 95 GLU A CA 1
ATOM 794 C C . GLU A 1 95 ? -11.168 1.436 25.513 1.00 93.69 95 GLU A C 1
ATOM 796 O O . GLU A 1 95 ? -10.854 1.672 26.679 1.00 93.69 95 GLU A O 1
ATOM 801 N N . LEU A 1 96 ? -10.320 0.833 24.671 1.00 89.94 96 LEU A N 1
ATOM 802 C CA . LEU A 1 96 ? -9.001 0.327 25.084 1.00 89.94 96 LEU A CA 1
ATOM 803 C C . LEU A 1 96 ? -8.084 1.418 25.666 1.00 89.94 96 LEU A C 1
ATOM 805 O O . LEU A 1 96 ? -7.363 1.184 26.638 1.00 89.94 96 LEU A O 1
ATOM 809 N N . GLN A 1 97 ? -8.097 2.624 25.091 1.00 88.00 97 GLN A N 1
ATOM 810 C CA . GLN A 1 97 ? -7.321 3.749 25.625 1.00 88.00 97 GLN A CA 1
ATOM 811 C C . GLN A 1 97 ? -7.832 4.204 26.995 1.00 88.00 97 GLN A C 1
ATOM 813 O O . GLN A 1 97 ? -7.033 4.527 27.873 1.00 88.00 97 GLN A O 1
ATOM 818 N N . GLN A 1 98 ? -9.151 4.215 27.198 1.00 86.94 98 GLN A N 1
ATOM 819 C CA . GLN A 1 98 ? -9.745 4.580 28.483 1.00 86.94 98 GLN A CA 1
ATOM 820 C C . GLN A 1 98 ? -9.394 3.569 29.580 1.00 86.94 98 GLN A C 1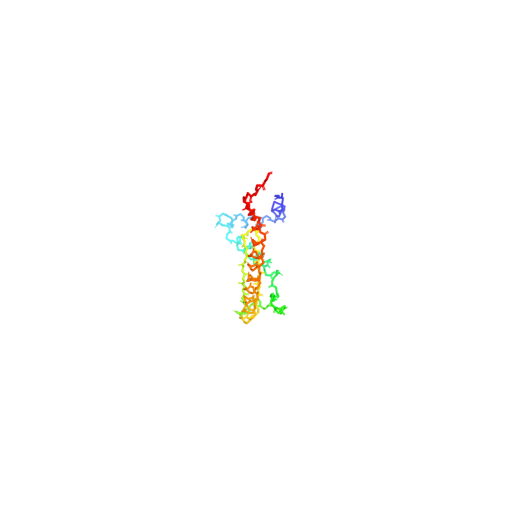
ATOM 822 O O . GLN A 1 98 ? -9.054 3.983 30.686 1.00 86.94 98 GLN A O 1
ATOM 827 N N . GLU A 1 99 ? -9.411 2.271 29.273 1.00 83.19 99 GLU A N 1
ATOM 828 C CA . GLU A 1 99 ? -8.991 1.217 30.205 1.00 83.19 99 GLU A CA 1
ATOM 829 C C . GLU A 1 99 ? -7.506 1.334 30.578 1.00 83.19 99 GLU A C 1
ATOM 831 O O . GLU A 1 99 ? -7.146 1.215 31.750 1.00 83.19 99 GLU A O 1
ATOM 836 N N . THR A 1 100 ? -6.647 1.633 29.600 1.00 79.38 100 THR A N 1
ATOM 837 C CA . THR A 1 100 ? -5.201 1.799 29.824 1.00 79.38 100 THR A CA 1
ATOM 838 C C . THR A 1 100 ? -4.918 2.983 30.758 1.00 79.38 100 THR A C 1
ATOM 840 O O . THR A 1 100 ? -4.194 2.840 31.742 1.00 79.38 100 THR A O 1
ATOM 843 N N . ASN A 1 101 ? -5.573 4.127 30.534 1.00 72.50 101 ASN A N 1
ATOM 844 C CA . ASN A 1 101 ? -5.401 5.321 31.370 1.00 72.50 101 ASN A CA 1
ATOM 845 C C . ASN A 1 101 ? -5.913 5.121 32.814 1.00 72.50 101 ASN A C 1
ATOM 847 O O . ASN A 1 101 ? -5.358 5.676 33.765 1.00 72.50 101 ASN A O 1
ATOM 851 N N . GLN A 1 102 ? -6.961 4.313 33.012 1.00 65.38 102 GLN A N 1
ATOM 852 C CA . GLN A 1 102 ? -7.467 3.988 34.354 1.00 65.38 102 GLN A CA 1
ATOM 853 C C . GLN A 1 102 ? -6.493 3.096 35.143 1.00 65.38 102 GLN A C 1
ATOM 855 O O . GLN A 1 102 ? -6.357 3.253 36.361 1.00 65.38 102 GLN A O 1
ATOM 860 N N . GLN A 1 103 ? -5.768 2.197 34.470 1.00 59.91 103 GLN A N 1
ATOM 861 C CA . GLN A 1 103 ? -4.768 1.339 35.116 1.00 59.91 103 GLN A CA 1
ATOM 862 C C . GLN A 1 103 ? -3.533 2.121 35.580 1.00 59.91 103 GLN A C 1
ATOM 864 O O . GLN A 1 103 ? -3.021 1.844 36.665 1.00 59.91 103 GLN A O 1
ATOM 869 N N . GLU A 1 104 ? -3.099 3.130 34.824 1.00 58.88 104 GLU A N 1
ATOM 870 C CA . GLU A 1 104 ? -1.986 4.010 35.214 1.00 58.88 104 GLU A CA 1
ATOM 871 C C . GLU A 1 104 ? -2.341 4.875 36.434 1.00 58.88 104 GLU A C 1
ATOM 873 O O . GLU A 1 104 ? -1.543 5.015 37.360 1.00 58.88 104 GLU A O 1
ATOM 878 N N . THR A 1 105 ? -3.585 5.358 36.507 1.00 54.97 105 THR A N 1
ATOM 879 C CA . THR A 1 105 ? -4.063 6.168 37.643 1.00 54.97 105 THR A CA 1
ATOM 880 C C . THR A 1 105 ? -4.165 5.338 38.936 1.00 54.97 105 THR A C 1
ATOM 882 O O . THR A 1 105 ? -3.846 5.813 40.022 1.00 54.97 105 THR A O 1
ATOM 885 N N . SER A 1 106 ? -4.517 4.052 38.823 1.00 49.72 106 SER A N 1
ATOM 886 C CA . SER A 1 106 ? -4.692 3.133 39.963 1.00 49.72 106 SER A CA 1
ATOM 887 C C . SER A 1 106 ? -3.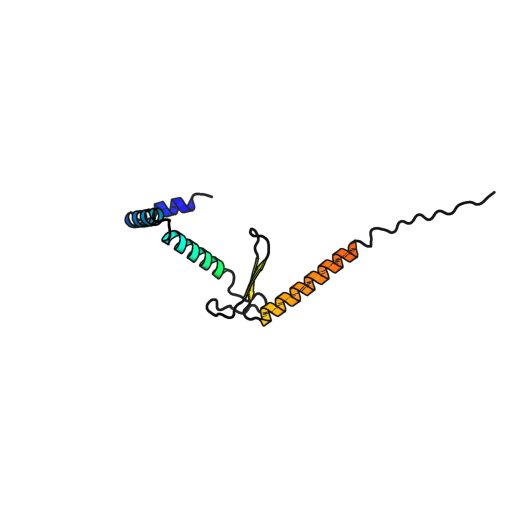379 2.630 40.588 1.00 49.72 106 SER A C 1
ATOM 889 O O . SER A 1 106 ? -3.393 2.040 41.673 1.00 49.72 106 SER A O 1
ATOM 891 N N . GLN A 1 107 ? -2.240 2.805 39.910 1.00 51.12 107 GLN A N 1
ATOM 892 C CA . GLN A 1 107 ? -0.921 2.414 40.426 1.00 51.12 107 GLN A CA 1
ATOM 893 C C . GLN A 1 107 ? -0.202 3.556 41.155 1.00 51.12 107 GLN A C 1
ATOM 895 O O . GLN A 1 107 ? 0.720 3.291 41.924 1.00 51.12 107 GLN A O 1
ATOM 900 N N . GLN A 1 108 ? -0.653 4.803 40.991 1.00 45.97 108 GLN A N 1
ATOM 901 C CA . GLN A 1 108 ? -0.037 5.967 41.630 1.00 45.97 108 GLN A CA 1
ATOM 902 C C . GLN A 1 108 ? -0.560 6.230 43.058 1.00 45.97 108 GLN A C 1
ATOM 904 O O . GLN A 1 108 ? 0.129 6.859 43.854 1.00 45.97 108 GLN A O 1
ATOM 909 N N . GLU A 1 109 ? -1.712 5.668 43.445 1.00 45.19 109 GLU A N 1
ATOM 910 C CA . GLU A 1 109 ? -2.306 5.844 44.788 1.00 45.19 109 GLU A CA 1
ATOM 911 C C . GLU A 1 109 ? -1.819 4.837 45.855 1.00 45.19 109 GLU A C 1
ATOM 913 O O . GLU A 1 109 ? -2.201 4.930 47.019 1.00 45.19 109 GLU A O 1
ATOM 918 N N . ARG A 1 110 ? -0.936 3.884 45.514 1.00 44.44 110 ARG A N 1
ATOM 919 C CA . ARG A 1 110 ? -0.308 2.963 46.495 1.00 44.44 110 ARG A CA 1
ATOM 920 C C . ARG A 1 110 ? 1.076 3.412 46.989 1.00 44.44 110 ARG A C 1
ATOM 922 O O . ARG A 1 110 ? 1.786 2.616 47.599 1.00 44.44 110 ARG A O 1
ATOM 929 N N . GLY A 1 111 ? 1.459 4.663 46.725 1.00 44.47 111 GLY A N 1
ATOM 930 C CA . GLY A 1 111 ? 2.773 5.217 47.068 1.00 44.47 111 GLY A CA 1
ATOM 931 C C . GLY A 1 111 ? 2.872 6.002 48.381 1.00 44.47 111 GLY A C 1
ATOM 932 O O . GLY A 1 111 ? 3.982 6.143 48.874 1.00 44.47 111 GLY A O 1
ATOM 933 N N . ASP A 1 112 ? 1.766 6.468 48.976 1.00 45.22 112 ASP A N 1
ATOM 934 C CA . ASP A 1 112 ? 1.829 7.456 50.069 1.00 45.22 112 ASP A CA 1
ATOM 935 C C . ASP A 1 112 ? 0.875 7.147 51.238 1.00 45.22 112 ASP A C 1
ATOM 937 O O . ASP A 1 112 ? -0.095 7.859 51.476 1.00 45.22 112 ASP A O 1
ATOM 941 N N . VAL A 1 113 ? 1.163 6.110 52.034 1.00 48.31 113 VAL A N 1
ATOM 942 C CA . VAL A 1 113 ? 0.701 6.062 53.437 1.00 48.31 113 VAL A CA 1
ATOM 943 C C . VAL A 1 113 ? 1.823 5.528 54.328 1.00 48.31 113 VAL A C 1
ATOM 945 O O . VAL A 1 113 ? 1.900 4.345 54.646 1.00 48.31 113 VAL A O 1
ATOM 948 N N . CYS A 1 114 ? 2.698 6.431 54.764 1.00 43.38 114 CYS A N 1
ATOM 949 C CA . CYS A 1 114 ? 3.468 6.274 55.996 1.00 43.38 114 CYS A CA 1
ATOM 950 C C . CYS A 1 114 ? 3.364 7.580 56.790 1.00 43.38 114 CYS A C 1
ATOM 952 O O . CYS A 1 114 ? 4.243 8.437 56.747 1.00 43.38 114 CYS A O 1
ATOM 954 N N . THR A 1 115 ? 2.246 7.770 57.490 1.00 45.75 115 THR A N 1
ATOM 955 C CA . THR A 1 115 ? 2.099 8.853 58.467 1.00 45.75 115 THR A CA 1
ATOM 956 C C . THR A 1 115 ? 2.569 8.366 59.831 1.00 45.75 115 THR A C 1
ATOM 958 O O . THR A 1 115 ? 1.843 7.673 60.542 1.00 45.75 115 THR A O 1
ATOM 961 N N . THR A 1 116 ? 3.782 8.753 60.215 1.00 48.75 116 THR A N 1
ATOM 962 C CA . THR A 1 116 ? 4.259 8.684 61.598 1.00 48.75 116 THR A CA 1
ATOM 963 C C . THR A 1 116 ? 3.561 9.764 62.425 1.00 48.75 116 THR A C 1
ATOM 965 O O . THR A 1 116 ? 3.972 10.920 62.463 1.00 48.75 116 THR A O 1
ATOM 968 N N . THR A 1 117 ? 2.483 9.401 63.117 1.00 44.44 117 THR A N 1
ATOM 969 C CA . THR A 1 117 ? 1.913 10.237 64.180 1.00 44.44 117 THR A CA 1
ATOM 970 C C . THR A 1 117 ? 2.563 9.863 65.510 1.00 44.44 117 THR A C 1
ATOM 972 O O . THR A 1 117 ? 2.278 8.831 66.109 1.00 44.44 117 THR A O 1
ATOM 975 N N . LYS A 1 118 ? 3.480 10.722 65.962 1.00 50.34 118 LYS A N 1
ATOM 976 C CA . LYS A 1 118 ? 3.936 10.799 67.357 1.00 50.34 118 LYS A CA 1
ATOM 977 C C . LYS A 1 118 ? 2.789 11.355 68.214 1.00 50.34 118 LYS A C 1
ATOM 979 O O . LYS A 1 118 ? 2.178 12.339 67.798 1.00 50.34 118 LYS A O 1
ATOM 984 N N . PRO A 1 119 ? 2.605 10.857 69.444 1.00 41.44 119 PRO A N 1
ATOM 985 C CA . PRO A 1 119 ? 2.283 11.761 70.536 1.00 41.44 119 PRO A CA 1
ATOM 986 C C . PRO A 1 119 ? 3.261 11.621 71.705 1.00 41.44 119 PRO A C 1
ATOM 988 O O . PRO A 1 119 ? 3.909 10.598 71.924 1.00 41.44 119 PRO A O 1
ATOM 991 N N . SER A 1 120 ? 3.394 12.745 72.390 1.00 44.03 120 SER A N 1
ATOM 992 C CA . SER A 1 120 ? 4.316 13.053 73.471 1.00 44.03 120 SER A CA 1
ATOM 993 C C . SER A 1 120 ? 3.800 12.594 74.841 1.00 44.03 120 SER A C 1
ATOM 995 O O . SER A 1 120 ? 2.598 12.614 75.063 1.00 44.03 120 SER A O 1
ATOM 997 N N . GLN A 1 121 ? 4.761 12.361 75.747 1.00 45.75 121 GLN A N 1
ATOM 998 C CA . GLN A 1 121 ? 4.708 12.476 77.218 1.00 45.75 121 GLN A CA 1
ATOM 999 C C . GLN A 1 121 ? 3.795 11.537 78.022 1.00 45.75 121 GLN A C 1
ATOM 1001 O O . GLN A 1 121 ? 2.582 11.611 77.914 1.00 45.75 121 GLN A O 1
ATOM 1006 N N . GLU A 1 122 ? 4.392 10.825 78.987 1.00 36.72 122 GLU A N 1
ATOM 1007 C CA . GLU A 1 122 ? 3.829 10.703 80.338 1.00 36.72 122 GLU A CA 1
ATOM 1008 C C . GLU A 1 122 ? 4.913 10.370 81.382 1.00 36.72 122 GLU A C 1
ATOM 1010 O O . GLU A 1 122 ? 5.910 9.710 81.090 1.00 36.72 122 GLU A O 1
ATOM 1015 N N . ASN A 1 123 ? 4.722 10.942 82.571 1.00 38.81 123 ASN A N 1
ATOM 1016 C CA . ASN A 1 123 ? 5.580 10.930 83.756 1.00 38.81 123 ASN A CA 1
ATOM 1017 C C . ASN A 1 123 ? 5.602 9.561 84.463 1.00 38.81 123 ASN A C 1
ATOM 1019 O O . ASN A 1 123 ? 4.545 8.946 84.581 1.00 38.81 123 ASN A O 1
ATOM 1023 N N . LEU A 1 124 ? 6.746 9.166 85.041 1.00 41.75 124 LEU A N 1
ATOM 1024 C CA . LEU A 1 124 ? 6.962 8.967 86.492 1.00 41.75 124 LEU A CA 1
ATOM 1025 C C . LEU A 1 124 ? 8.440 8.660 86.784 1.00 41.75 124 LEU A C 1
ATOM 1027 O O . LEU A 1 124 ? 9.025 7.836 86.048 1.00 41.75 124 LEU A O 1
#